Protein AF-A0A960CZI3-F1 (afdb_monomer_lite)

pLDDT: mean 84.6, std 12.85, range [42.56, 98.0]

Foldseek 3Di:
DPPLVVVLCVLVCVLVVVVVVVVCCCPVVVDDDPDDPVRVVVVVVVNVVSVVVNVVSNVVSVVVVVVVVVVVVVVVD

Secondary structure (DSSP, 8-state):
---HHHHHSHHHHHHHHHHHHHHHIIIII-------HHHHHHHHHHHHHHHHHHHHHHHHHHHHHHHHHHHHHHTT-

Sequence (77 aa):
FHAGSLRASVPAMLVLEPVVAVALGEVVLGEHLAVSKPAAVVLAIAVGAMAAATIALGRDEGAYEEELEAAAARRRG

Structure (mmCIF, N/CA/C/O backbone):
data_AF-A0A960CZI3-F1
#
_entry.id   AF-A0A960CZI3-F1
#
loop_
_atom_site.group_PDB
_atom_site.id
_atom_site.type_symbol
_atom_site.label_atom_id
_atom_site.label_alt_id
_atom_site.label_comp_id
_atom_site.label_asym_id
_atom_site.label_entity_id
_atom_site.label_seq_id
_atom_site.pdbx_PDB_ins_code
_atom_site.Cartn_x
_atom_site.Cartn_y
_atom_site.Cartn_z
_atom_site.occupancy
_atom_site.B_iso_or_equiv
_atom_site.auth_seq_id
_atom_site.auth_comp_id
_atom_site.auth_asym_id
_atom_site.auth_atom_id
_atom_site.pdbx_PDB_model_num
ATOM 1 N N . PHE A 1 1 ? 7.429 15.494 -25.383 1.00 49.28 1 PHE A N 1
ATOM 2 C CA . PHE A 1 1 ? 7.208 15.683 -23.937 1.00 49.28 1 PHE A CA 1
ATOM 3 C C . PHE A 1 1 ? 7.838 14.501 -23.217 1.00 49.28 1 PHE A C 1
ATOM 5 O O . PHE A 1 1 ? 7.221 13.457 -23.074 1.00 49.28 1 PHE A O 1
ATOM 12 N N . HIS A 1 2 ? 9.132 14.649 -22.926 1.00 42.56 2 HIS A N 1
ATOM 13 C CA . HIS A 1 2 ? 10.091 13.604 -22.545 1.00 42.56 2 HIS A CA 1
ATOM 14 C C . HIS A 1 2 ? 10.083 13.319 -21.043 1.00 42.56 2 HIS A C 1
ATOM 16 O O . HIS A 1 2 ? 11.122 13.311 -20.396 1.00 42.56 2 HIS A O 1
ATOM 22 N N . ALA A 1 3 ? 8.906 13.122 -20.472 1.00 55.09 3 ALA A N 1
ATOM 23 C CA . ALA A 1 3 ? 8.802 12.826 -19.057 1.00 55.09 3 ALA A CA 1
ATOM 24 C C . ALA A 1 3 ? 8.538 11.328 -18.861 1.00 55.09 3 ALA A C 1
ATOM 26 O O . ALA A 1 3 ? 7.547 10.968 -18.236 1.00 55.09 3 ALA A O 1
ATOM 27 N N . GLY A 1 4 ? 9.375 10.473 -19.471 1.00 55.12 4 GLY A N 1
ATOM 28 C CA . GLY A 1 4 ? 9.315 9.015 -19.268 1.00 55.12 4 GLY A CA 1
ATOM 29 C C . GLY A 1 4 ? 9.350 8.699 -17.772 1.00 55.12 4 GLY A C 1
ATOM 30 O O . GLY A 1 4 ? 8.360 8.241 -17.209 1.00 55.12 4 GLY A O 1
ATOM 31 N N . SER A 1 5 ? 10.371 9.226 -17.094 1.00 56.41 5 SER A N 1
ATOM 32 C CA . SER A 1 5 ? 10.561 9.089 -15.646 1.00 56.41 5 SER A CA 1
ATOM 33 C C . SER A 1 5 ? 9.502 9.779 -14.764 1.00 56.41 5 SER A C 1
ATOM 35 O O . SER A 1 5 ? 9.219 9.313 -13.655 1.00 56.41 5 SER A O 1
ATOM 37 N N . LEU A 1 6 ? 8.858 10.870 -15.217 1.00 52.28 6 LEU A N 1
ATOM 38 C CA . LEU A 1 6 ? 7.802 11.527 -14.420 1.00 52.28 6 LEU A CA 1
ATOM 39 C C . LEU A 1 6 ? 6.449 10.822 -14.535 1.00 52.28 6 LEU A C 1
ATOM 41 O O . LEU A 1 6 ? 5.665 10.911 -13.602 1.00 52.28 6 LEU A O 1
ATOM 45 N N . ARG A 1 7 ? 6.141 10.122 -15.635 1.00 56.47 7 ARG A N 1
ATOM 46 C CA . ARG A 1 7 ? 4.888 9.347 -15.738 1.00 56.47 7 ARG A CA 1
ATOM 47 C C . ARG A 1 7 ? 4.955 8.050 -14.930 1.00 56.47 7 ARG A C 1
ATOM 49 O O . ARG A 1 7 ? 3.930 7.600 -14.429 1.00 56.47 7 ARG A O 1
ATOM 56 N N . ALA A 1 8 ? 6.153 7.504 -14.765 1.00 60.72 8 ALA A N 1
ATOM 57 C CA . ALA A 1 8 ? 6.409 6.260 -14.052 1.00 60.72 8 ALA A CA 1
ATOM 58 C C . ALA A 1 8 ? 6.374 6.383 -12.525 1.00 60.72 8 ALA A C 1
ATOM 60 O O . ALA A 1 8 ? 6.013 5.445 -11.821 1.00 60.72 8 ALA A O 1
ATOM 61 N N . SER A 1 9 ? 6.714 7.561 -12.001 1.00 68.81 9 SER A N 1
ATOM 62 C CA . SER A 1 9 ? 6.663 7.862 -10.564 1.00 68.81 9 SER A CA 1
ATOM 63 C C . SER A 1 9 ? 5.279 8.324 -10.092 1.00 68.81 9 SER A C 1
ATOM 65 O O . SER A 1 9 ? 5.018 8.356 -8.889 1.00 68.81 9 SER A O 1
ATOM 67 N N . VAL A 1 10 ? 4.362 8.627 -11.019 1.00 80.94 10 VAL A N 1
ATOM 68 C CA . VAL A 1 10 ? 2.982 9.040 -10.710 1.00 80.94 10 VAL A CA 1
ATOM 69 C C . VAL A 1 10 ? 2.228 7.997 -9.876 1.00 80.94 10 VAL A C 1
ATOM 71 O O . VAL A 1 10 ? 1.680 8.383 -8.846 1.00 80.94 10 VAL A O 1
ATOM 74 N N . PRO A 1 11 ? 2.217 6.694 -10.221 1.00 80.56 11 PRO A N 1
ATOM 75 C CA . PRO A 1 11 ? 1.566 5.673 -9.400 1.00 80.56 11 PRO A CA 1
ATOM 76 C C . PRO A 1 11 ? 2.105 5.628 -7.967 1.00 80.56 11 PRO A C 1
ATOM 78 O O . PRO A 1 11 ? 1.329 5.554 -7.018 1.00 80.56 11 PRO A O 1
ATOM 81 N N . ALA A 1 12 ? 3.426 5.735 -7.795 1.00 83.25 12 ALA A N 1
ATOM 82 C CA . ALA A 1 12 ? 4.042 5.725 -6.473 1.00 83.25 12 ALA A CA 1
ATOM 83 C C . ALA A 1 12 ? 3.627 6.949 -5.641 1.00 83.25 12 ALA A C 1
ATOM 85 O O . ALA A 1 12 ? 3.267 6.790 -4.478 1.00 83.25 12 ALA A O 1
ATOM 86 N N . MET A 1 13 ? 3.605 8.149 -6.235 1.00 86.38 13 MET A N 1
ATOM 87 C CA . MET A 1 13 ? 3.143 9.365 -5.552 1.00 86.38 13 MET A CA 1
ATOM 88 C C . MET A 1 13 ? 1.660 9.282 -5.165 1.00 86.38 13 MET A C 1
ATOM 90 O O . MET A 1 13 ? 1.315 9.574 -4.023 1.00 86.38 13 MET A O 1
ATOM 94 N N . LEU A 1 14 ? 0.802 8.807 -6.076 1.00 87.38 14 LEU A N 1
ATOM 95 C CA . LEU A 1 14 ? -0.643 8.687 -5.846 1.00 87.38 14 LEU A CA 1
ATOM 96 C C . LEU A 1 14 ? -1.010 7.661 -4.768 1.00 87.38 14 LEU A C 1
ATOM 98 O O . LEU A 1 14 ? -2.067 7.779 -4.157 1.00 87.38 14 LEU A O 1
ATOM 102 N N . VAL A 1 15 ? -0.176 6.642 -4.552 1.00 90.75 15 VAL A N 1
ATOM 103 C CA . VAL A 1 15 ? -0.410 5.617 -3.526 1.00 90.75 15 VAL A CA 1
ATOM 104 C C . VAL A 1 15 ? 0.218 6.015 -2.196 1.00 90.75 15 VAL A C 1
ATOM 106 O O . VAL A 1 15 ? -0.411 5.856 -1.152 1.00 90.75 15 VAL A O 1
ATOM 109 N N . LEU A 1 16 ? 1.449 6.529 -2.210 1.00 90.31 16 LEU A N 1
ATOM 110 C CA . LEU A 1 16 ? 2.196 6.783 -0.983 1.00 90.31 16 LEU A CA 1
ATOM 111 C C . LEU A 1 16 ? 1.606 7.944 -0.178 1.00 90.31 16 LEU A C 1
ATOM 113 O O . LEU A 1 16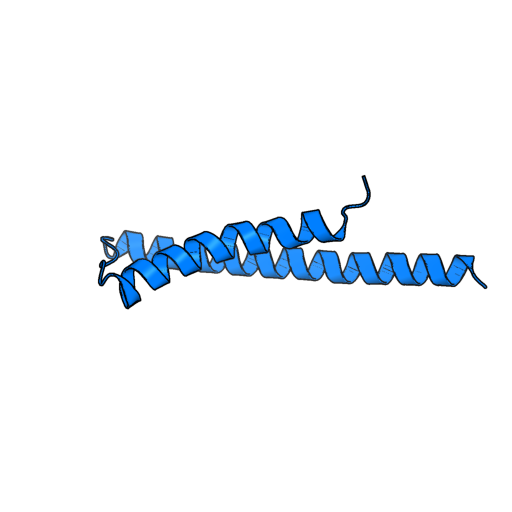 ? 1.505 7.831 1.039 1.00 90.31 16 LEU A O 1
ATOM 117 N N . GLU A 1 17 ? 1.182 9.023 -0.839 1.00 92.75 17 GLU A N 1
ATOM 118 C CA . GLU A 1 17 ? 0.592 10.190 -0.174 1.00 92.75 17 GLU A CA 1
ATOM 119 C C . GLU A 1 17 ? -0.639 9.832 0.682 1.00 92.75 17 GLU A C 1
ATOM 121 O O . GLU A 1 17 ? -0.598 10.079 1.891 1.00 92.75 17 GLU A O 1
ATOM 126 N N . PRO A 1 18 ? -1.701 9.195 0.148 1.00 91.69 18 PRO A N 1
ATOM 127 C CA . PRO A 1 18 ? -2.857 8.834 0.962 1.00 91.69 18 PRO A CA 1
ATOM 128 C C . PRO A 1 18 ? -2.532 7.765 2.012 1.00 91.69 18 PRO A C 1
ATOM 130 O O . PRO A 1 18 ? -3.068 7.826 3.116 1.00 91.69 18 PRO A O 1
ATOM 133 N N . VAL A 1 19 ? -1.642 6.809 1.717 1.00 93.50 19 VAL A N 1
ATOM 134 C CA . VAL A 1 19 ? -1.237 5.782 2.693 1.00 93.50 19 VAL A CA 1
ATOM 135 C C . VAL A 1 19 ? -0.541 6.419 3.896 1.00 93.50 19 VAL A C 1
ATOM 137 O O . VAL A 1 19 ? -0.875 6.107 5.039 1.00 93.50 19 VAL A O 1
ATOM 140 N N . VAL A 1 20 ? 0.398 7.335 3.651 1.00 93.38 20 VAL A N 1
ATOM 141 C CA . VAL A 1 20 ? 1.100 8.060 4.714 1.00 93.38 20 VAL A CA 1
ATOM 142 C C . VAL A 1 20 ? 0.141 8.989 5.453 1.00 93.38 20 VAL A C 1
ATOM 144 O O . VAL A 1 20 ? 0.171 9.012 6.678 1.00 93.38 20 VAL A O 1
ATOM 147 N N . ALA A 1 21 ? -0.743 9.703 4.750 1.00 94.44 21 ALA A N 1
ATOM 148 C CA . ALA A 1 21 ? -1.732 10.577 5.378 1.00 94.44 21 ALA A CA 1
ATOM 149 C C . ALA A 1 21 ? -2.635 9.814 6.362 1.00 94.44 21 ALA A C 1
ATOM 151 O O . ALA A 1 21 ? -2.804 10.247 7.499 1.00 94.44 21 ALA A O 1
ATOM 152 N N . VAL A 1 22 ? -3.148 8.647 5.961 1.00 93.56 22 VAL A N 1
ATOM 153 C CA . VAL A 1 22 ? -3.968 7.787 6.827 1.00 93.56 22 VAL A CA 1
ATOM 154 C C . VAL A 1 22 ? -3.165 7.264 8.022 1.00 93.56 22 VAL A C 1
ATOM 156 O O . VAL A 1 22 ? -3.643 7.320 9.153 1.00 93.56 22 VAL A O 1
ATOM 159 N N . ALA A 1 23 ? -1.931 6.798 7.800 1.00 94.00 23 ALA A N 1
ATOM 160 C CA . ALA A 1 23 ? -1.079 6.300 8.879 1.00 94.00 23 ALA A CA 1
ATOM 161 C C . ALA A 1 23 ? -0.734 7.395 9.902 1.00 94.00 23 ALA A C 1
ATOM 163 O O . ALA A 1 23 ? -0.736 7.145 11.107 1.00 94.00 23 ALA A O 1
ATOM 164 N N . LEU A 1 24 ? -0.456 8.614 9.432 1.00 95.69 24 LEU A N 1
ATOM 165 C CA . LEU A 1 24 ? -0.202 9.760 10.299 1.00 95.69 24 LEU A CA 1
ATOM 166 C C . LEU A 1 24 ? -1.474 10.220 11.024 1.00 95.69 24 LEU A C 1
ATOM 168 O O . LEU A 1 24 ? -1.374 10.590 12.188 1.00 95.69 24 LEU A O 1
ATOM 172 N N . GLY A 1 25 ?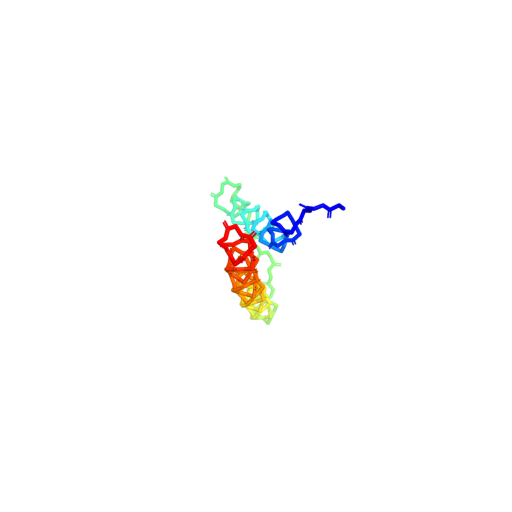 -2.654 10.147 10.402 1.00 94.44 25 GLY A N 1
ATOM 173 C CA . GLY A 1 25 ? -3.939 10.372 11.079 1.00 94.44 25 GLY A CA 1
ATOM 174 C C . GLY A 1 25 ? -4.102 9.491 12.319 1.00 94.44 25 GLY A C 1
ATOM 175 O O . GLY A 1 25 ? -4.326 9.982 13.425 1.00 94.44 25 GLY A O 1
ATOM 176 N N . GLU A 1 26 ? -3.855 8.193 12.162 1.00 94.00 26 GLU A N 1
ATOM 177 C CA . GLU A 1 26 ? -3.947 7.229 13.261 1.00 94.00 26 GLU A CA 1
ATOM 178 C C . GLU A 1 26 ? -2.856 7.434 14.322 1.00 94.00 26 GLU A C 1
ATOM 180 O O . GLU A 1 26 ? -3.151 7.494 15.513 1.00 94.00 26 GLU A O 1
ATOM 185 N N . VAL A 1 27 ? -1.589 7.568 13.916 1.00 96.12 27 VAL A N 1
ATOM 186 C CA . VAL A 1 27 ? -0.451 7.588 14.854 1.00 96.12 27 VAL A CA 1
ATOM 187 C C . VAL A 1 27 ? -0.253 8.952 15.515 1.00 96.12 27 VAL A C 1
ATOM 189 O O . VAL A 1 27 ? 0.097 9.019 16.692 1.00 96.12 27 VAL A O 1
ATOM 192 N N . VAL A 1 28 ? -0.421 10.039 14.760 1.00 96.75 28 VAL A N 1
ATOM 193 C CA . VAL A 1 28 ? -0.104 11.403 15.210 1.00 96.75 28 VAL A CA 1
ATOM 194 C C . VAL A 1 28 ? -1.339 12.109 15.753 1.00 96.75 28 VAL A C 1
ATOM 196 O O . VAL A 1 28 ? -1.246 12.742 16.803 1.00 96.75 28 VAL A O 1
ATOM 199 N N . LEU A 1 29 ? -2.484 12.007 15.066 1.00 94.06 29 LEU A N 1
ATOM 200 C CA . LEU A 1 29 ? -3.735 12.618 15.533 1.00 94.06 29 LEU A CA 1
ATOM 201 C C . LEU A 1 29 ? -4.530 11.699 16.476 1.00 94.06 29 LEU A C 1
ATOM 203 O O . LEU A 1 29 ? -5.402 12.188 17.193 1.00 94.06 29 LEU A O 1
ATOM 207 N N . GLY A 1 30 ? -4.212 10.399 16.528 1.00 90.62 30 GLY A N 1
ATOM 208 C CA . GLY A 1 30 ? -4.951 9.422 17.332 1.00 90.62 30 GLY A CA 1
ATOM 209 C C . GLY A 1 30 ? -6.307 9.051 16.727 1.00 90.62 30 GLY A C 1
ATOM 210 O O . GLY A 1 30 ? -7.193 8.584 17.445 1.00 90.62 30 GLY A O 1
ATOM 211 N N . GLU A 1 31 ? -6.507 9.305 15.431 1.00 92.38 31 GLU A 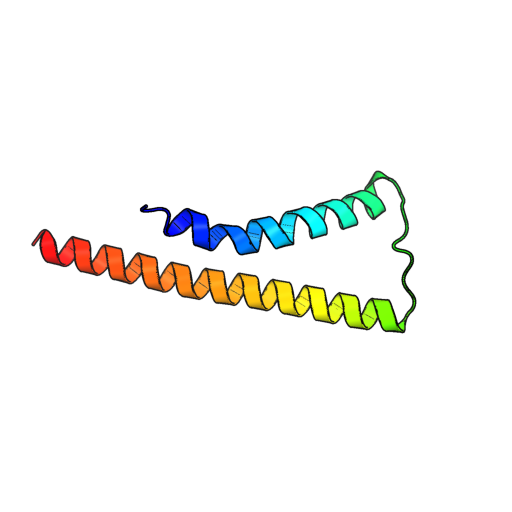N 1
ATOM 212 C CA . GLU A 1 31 ? -7.764 9.022 14.743 1.00 92.38 31 GLU A CA 1
ATOM 213 C C . GLU A 1 31 ? -7.853 7.545 14.370 1.00 92.38 31 GLU A C 1
ATOM 215 O O . GLU A 1 31 ? -7.105 7.067 13.528 1.00 92.38 31 GLU A O 1
ATOM 220 N N . HIS A 1 32 ? -8.804 6.822 14.955 1.00 90.31 32 HIS A N 1
ATOM 221 C CA . HIS A 1 32 ? -9.021 5.428 14.589 1.00 90.31 32 HIS A CA 1
ATOM 222 C C . HIS A 1 32 ? -9.732 5.294 13.244 1.00 90.31 32 HIS A C 1
ATOM 224 O O . HIS A 1 32 ? -10.814 5.856 13.038 1.00 90.31 32 HIS A O 1
ATOM 230 N N . LEU A 1 33 ? -9.179 4.462 12.361 1.00 89.25 33 LEU A N 1
ATOM 231 C CA . LEU A 1 33 ? -9.802 4.117 11.093 1.00 89.25 33 LEU A CA 1
ATOM 232 C C . LEU A 1 33 ? -11.127 3.374 11.333 1.00 89.25 33 LEU A C 1
ATOM 234 O O . LEU A 1 33 ? -11.168 2.175 11.621 1.00 89.25 33 LEU A O 1
ATOM 238 N N . ALA A 1 34 ? -12.237 4.102 11.215 1.00 92.00 34 ALA A N 1
ATOM 239 C CA . ALA A 1 34 ? -13.578 3.589 11.464 1.00 92.00 34 ALA A CA 1
ATOM 240 C C . ALA A 1 34 ? -14.046 2.680 10.315 1.00 92.00 34 ALA A C 1
ATOM 242 O O . ALA A 1 34 ? -14.763 3.097 9.406 1.00 92.00 34 ALA A O 1
ATOM 243 N N . VAL A 1 35 ? -13.638 1.412 10.362 1.00 93.62 35 VAL A N 1
ATOM 244 C CA . VAL A 1 35 ? -13.996 0.396 9.368 1.00 93.62 35 VAL A CA 1
ATOM 245 C C . VAL A 1 35 ? -14.631 -0.825 10.028 1.00 93.62 35 VAL A C 1
ATOM 247 O O . VAL A 1 35 ? -14.241 -1.265 11.109 1.00 93.62 35 VAL A O 1
ATOM 250 N N . SER A 1 36 ? -15.628 -1.412 9.368 1.00 96.00 36 SER A N 1
ATOM 251 C CA . SER A 1 36 ? -16.164 -2.711 9.783 1.00 96.00 36 SER A CA 1
ATOM 252 C C . SER A 1 36 ? -15.153 -3.825 9.483 1.00 96.00 36 SER A C 1
ATOM 254 O O . SER A 1 36 ? -14.324 -3.690 8.584 1.00 96.00 36 SER A O 1
ATOM 256 N N . LYS A 1 37 ? -15.231 -4.964 10.188 1.00 93.81 37 LYS A N 1
ATOM 257 C CA . LYS A 1 37 ? -14.320 -6.104 9.946 1.00 93.81 37 LYS A CA 1
ATOM 258 C C . LYS A 1 37 ? -14.271 -6.540 8.469 1.00 93.81 37 LYS A C 1
ATOM 260 O O . LYS A 1 37 ? -13.168 -6.725 7.964 1.00 93.81 37 LYS A O 1
ATOM 265 N N . PRO A 1 38 ? -15.403 -6.663 7.743 1.00 96.38 38 PRO A N 1
ATOM 266 C CA . PRO A 1 38 ? -15.360 -6.975 6.315 1.00 96.38 38 PRO A CA 1
ATOM 267 C C . PRO A 1 38 ? -14.696 -5.869 5.485 1.00 96.38 38 PRO A C 1
ATOM 269 O O . PRO A 1 38 ? -13.889 -6.169 4.610 1.00 96.38 38 PRO A O 1
ATOM 272 N N . ALA A 1 39 ? -14.989 -4.597 5.779 1.00 95.19 39 ALA A N 1
ATOM 273 C CA . ALA A 1 39 ? -14.381 -3.468 5.077 1.00 95.19 39 ALA A CA 1
ATOM 274 C C . ALA A 1 39 ? -12.862 -3.404 5.299 1.00 95.19 39 ALA A C 1
ATOM 276 O O . ALA A 1 39 ? -12.129 -3.124 4.357 1.00 95.19 39 ALA A O 1
ATOM 277 N N . ALA A 1 40 ? -12.380 -3.744 6.498 1.00 94.44 40 ALA A N 1
ATOM 278 C CA . ALA A 1 40 ? -10.953 -3.829 6.799 1.00 94.44 40 ALA A CA 1
ATOM 279 C C . ALA A 1 40 ? -10.241 -4.883 5.934 1.00 94.44 40 ALA A C 1
ATOM 281 O O . ALA A 1 40 ? -9.151 -4.631 5.426 1.00 94.44 40 ALA A O 1
ATOM 282 N N . VAL A 1 41 ? -10.870 -6.046 5.716 1.00 97.25 41 VAL A N 1
ATOM 283 C CA . VAL A 1 41 ? -10.322 -7.093 4.836 1.00 97.25 41 VAL A CA 1
ATOM 284 C C . VAL A 1 41 ? -10.246 -6.602 3.391 1.00 97.25 41 VAL A C 1
ATOM 286 O O . VAL A 1 41 ? -9.212 -6.756 2.745 1.00 97.25 41 VAL A O 1
ATOM 289 N N . VAL A 1 42 ? -11.312 -5.971 2.888 1.00 97.50 42 VAL A N 1
ATOM 290 C CA . VAL A 1 42 ? -11.326 -5.398 1.532 1.00 97.50 42 VAL A CA 1
ATOM 291 C C . VAL A 1 42 ? -10.263 -4.309 1.385 1.00 97.50 42 VAL A C 1
ATOM 293 O O . VAL A 1 42 ? -9.548 -4.288 0.386 1.00 97.50 42 VAL A O 1
ATOM 296 N N . LEU A 1 43 ? -10.112 -3.447 2.391 1.00 94.19 43 LEU A N 1
ATOM 297 C CA . LEU A 1 43 ? -9.098 -2.398 2.406 1.00 94.19 43 LEU A CA 1
ATOM 298 C C . LEU A 1 43 ? -7.682 -2.985 2.365 1.00 94.19 43 LEU A C 1
ATOM 300 O O . LEU A 1 43 ? -6.862 -2.525 1.577 1.00 94.19 43 LEU A O 1
ATOM 304 N N . ALA A 1 44 ? -7.402 -4.033 3.144 1.00 94.94 44 ALA A N 1
ATOM 305 C CA . ALA A 1 44 ? -6.107 -4.711 3.117 1.00 94.94 44 ALA A CA 1
ATOM 306 C C . ALA A 1 44 ? -5.799 -5.314 1.734 1.00 94.94 44 ALA A C 1
ATOM 308 O O . ALA A 1 44 ? -4.682 -5.176 1.233 1.00 94.94 44 ALA A O 1
ATOM 309 N N . ILE A 1 45 ? -6.795 -5.929 1.086 1.00 98.00 45 ILE A N 1
ATOM 310 C CA . ILE A 1 45 ? -6.663 -6.444 -0.285 1.00 98.00 45 ILE A CA 1
ATOM 311 C C . ILE A 1 45 ? -6.384 -5.300 -1.265 1.00 98.00 45 ILE A C 1
ATOM 313 O O . ILE A 1 45 ? -5.488 -5.421 -2.098 1.00 98.00 45 ILE A O 1
ATOM 317 N N . ALA A 1 46 ? -7.116 -4.189 -1.159 1.00 95.31 46 ALA A N 1
ATOM 318 C CA . ALA A 1 46 ? -6.934 -3.028 -2.024 1.00 95.31 46 ALA A CA 1
ATOM 319 C C . ALA A 1 46 ? -5.526 -2.431 -1.883 1.00 95.31 46 ALA A C 1
ATOM 321 O O . ALA A 1 46 ? -4.854 -2.222 -2.890 1.00 95.31 46 ALA A O 1
ATOM 322 N N . VAL A 1 47 ? -5.039 -2.245 -0.651 1.00 93.94 47 VAL A N 1
ATOM 323 C CA . VAL A 1 47 ? -3.665 -1.788 -0.383 1.00 93.94 47 VAL A CA 1
ATOM 324 C C . VAL A 1 47 ? -2.641 -2.757 -0.983 1.00 93.94 47 VAL A C 1
ATOM 326 O O . VAL A 1 47 ? -1.692 -2.321 -1.633 1.00 93.94 47 VAL A O 1
ATOM 329 N N . GLY A 1 48 ? -2.852 -4.069 -0.837 1.00 96.19 48 GLY A N 1
ATOM 330 C CA . GLY A 1 48 ? -1.998 -5.086 -1.453 1.00 96.19 48 GLY A CA 1
ATOM 331 C C . GLY A 1 48 ? -1.981 -5.009 -2.984 1.00 96.19 48 GLY A C 1
ATOM 332 O O . GLY A 1 48 ? -0.914 -5.066 -3.594 1.00 96.19 48 GLY A O 1
ATOM 333 N N . ALA A 1 49 ? -3.143 -4.819 -3.612 1.00 95.50 49 ALA A N 1
ATOM 334 C CA . ALA A 1 49 ? -3.260 -4.655 -5.059 1.00 95.50 49 ALA A CA 1
ATOM 335 C C . ALA A 1 49 ? -2.580 -3.366 -5.549 1.00 95.50 49 ALA A C 1
ATOM 337 O O . ALA A 1 49 ? -1.862 -3.396 -6.546 1.00 95.50 49 ALA A O 1
ATOM 338 N N . MET A 1 50 ? -2.751 -2.254 -4.826 1.00 92.81 50 MET A N 1
ATOM 339 C CA . MET A 1 50 ? -2.076 -0.986 -5.116 1.00 92.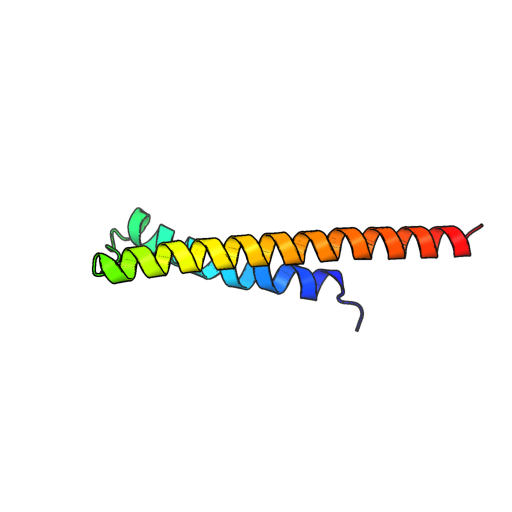81 50 MET A CA 1
ATOM 340 C C . MET A 1 50 ? -0.555 -1.137 -5.023 1.00 92.81 50 MET A C 1
ATOM 342 O O . MET A 1 50 ? 0.153 -0.700 -5.925 1.00 92.81 50 MET A O 1
ATOM 346 N N . ALA A 1 51 ? -0.043 -1.814 -3.990 1.00 92.00 51 ALA A N 1
ATOM 347 C CA . ALA A 1 51 ? 1.387 -2.089 -3.857 1.00 92.00 51 ALA A CA 1
ATOM 348 C C . ALA A 1 51 ? 1.913 -2.963 -5.007 1.00 92.00 51 ALA A C 1
ATOM 350 O O . ALA A 1 51 ? 2.939 -2.642 -5.604 1.00 92.00 51 ALA A O 1
ATOM 351 N N . ALA A 1 52 ? 1.193 -4.034 -5.359 1.00 92.88 52 ALA A N 1
ATOM 352 C CA . ALA A 1 52 ? 1.554 -4.902 -6.476 1.00 92.88 52 ALA A CA 1
ATOM 353 C C . ALA A 1 52 ? 1.581 -4.140 -7.811 1.00 92.88 52 ALA A C 1
ATOM 355 O O . ALA A 1 52 ? 2.530 -4.295 -8.578 1.00 92.88 52 ALA A O 1
ATOM 356 N N . ALA A 1 53 ? 0.588 -3.283 -8.061 1.00 89.06 53 ALA A N 1
ATOM 357 C CA . ALA A 1 53 ? 0.529 -2.444 -9.253 1.00 89.06 53 ALA A CA 1
ATOM 358 C C . ALA A 1 53 ? 1.692 -1.443 -9.301 1.00 89.06 53 ALA A C 1
ATOM 360 O O . ALA A 1 53 ? 2.361 -1.345 -10.324 1.00 89.06 53 ALA A O 1
ATOM 361 N N . THR A 1 54 ? 1.993 -0.758 -8.194 1.00 88.19 54 THR A N 1
ATOM 362 C CA . THR A 1 54 ? 3.140 0.160 -8.110 1.00 88.19 54 THR A CA 1
ATOM 363 C C . THR A 1 54 ? 4.462 -0.560 -8.381 1.00 88.19 54 THR A C 1
ATOM 365 O O . THR A 1 54 ? 5.300 -0.036 -9.109 1.00 88.19 54 THR A O 1
ATOM 368 N N . ILE A 1 55 ? 4.647 -1.775 -7.852 1.00 88.19 55 ILE A N 1
ATOM 369 C CA . ILE A 1 55 ? 5.855 -2.579 -8.098 1.00 88.19 55 ILE A CA 1
ATOM 370 C C . ILE A 1 55 ? 5.932 -3.033 -9.559 1.00 88.19 55 ILE A C 1
ATOM 372 O O . ILE A 1 55 ? 7.007 -2.970 -10.149 1.00 88.19 55 ILE A O 1
ATOM 376 N N . ALA A 1 56 ? 4.825 -3.506 -10.137 1.00 87.62 56 ALA A N 1
ATOM 377 C CA . ALA A 1 56 ? 4.785 -3.944 -11.531 1.00 87.62 56 ALA A CA 1
ATOM 378 C C . ALA A 1 56 ? 5.120 -2.785 -12.479 1.00 87.62 56 ALA A C 1
ATOM 380 O O . ALA A 1 56 ? 6.041 -2.902 -13.279 1.00 87.62 56 ALA A O 1
ATOM 381 N N . LEU A 1 57 ? 4.469 -1.634 -12.292 1.00 83.75 57 LEU A N 1
ATOM 382 C CA . LEU A 1 57 ? 4.730 -0.428 -13.079 1.00 83.75 57 LEU A CA 1
ATOM 383 C C . LEU A 1 57 ? 6.167 0.077 -12.896 1.00 83.75 57 LEU A C 1
ATOM 385 O O . LEU A 1 57 ? 6.808 0.463 -13.867 1.00 83.75 57 LEU A O 1
ATOM 389 N N . GLY A 1 58 ? 6.699 0.031 -11.670 1.00 82.00 58 GLY A N 1
ATOM 390 C CA . GLY A 1 58 ? 8.089 0.405 -11.405 1.00 82.00 58 GLY A CA 1
ATOM 391 C C . GLY A 1 58 ? 9.109 -0.521 -12.077 1.00 82.00 58 GLY A C 1
ATOM 392 O O . GLY A 1 58 ? 10.165 -0.062 -12.500 1.00 82.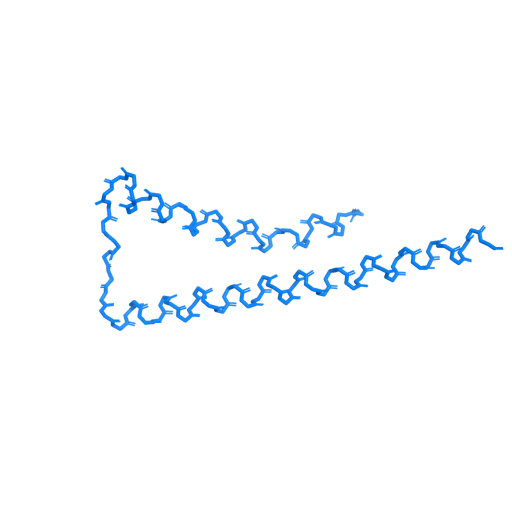00 58 GLY A O 1
ATOM 393 N N . ARG A 1 59 ? 8.802 -1.819 -12.202 1.00 82.38 59 ARG A N 1
ATOM 394 C CA . ARG A 1 59 ? 9.659 -2.789 -12.904 1.00 82.38 59 ARG A CA 1
ATOM 395 C C . ARG A 1 59 ? 9.622 -2.612 -14.416 1.00 82.38 59 ARG A C 1
ATOM 397 O O . ARG A 1 59 ? 10.679 -2.658 -15.039 1.00 82.38 59 ARG A O 1
ATOM 404 N N . ASP A 1 60 ? 8.434 -2.405 -14.975 1.00 78.38 60 ASP A N 1
ATOM 405 C CA . ASP A 1 60 ? 8.264 -2.178 -16.410 1.00 78.38 60 ASP A CA 1
ATOM 406 C C . ASP A 1 60 ? 9.012 -0.908 -16.858 1.00 78.38 60 ASP A C 1
ATOM 408 O O . ASP A 1 60 ? 9.620 -0.900 -17.927 1.00 78.38 60 ASP A O 1
ATOM 412 N N . GLU A 1 61 ? 9.059 0.132 -16.015 1.00 73.50 61 GLU A N 1
ATOM 413 C CA . GLU A 1 61 ? 9.842 1.341 -16.299 1.00 73.50 61 GLU A CA 1
ATOM 414 C C . GLU A 1 61 ? 11.357 1.086 -16.285 1.00 73.50 61 GLU A C 1
ATOM 416 O O . GLU A 1 61 ? 12.054 1.512 -17.203 1.00 73.50 61 GLU A O 1
ATOM 421 N N . GLY A 1 62 ? 11.878 0.373 -15.278 1.00 72.88 62 GLY A N 1
ATOM 422 C CA . GLY A 1 62 ? 13.317 0.091 -15.188 1.00 72.88 62 GLY A CA 1
ATOM 423 C C . GLY A 1 62 ? 13.840 -0.679 -16.404 1.00 72.88 62 GLY A C 1
ATOM 424 O O . GLY A 1 62 ? 14.915 -0.378 -16.917 1.00 72.88 62 GLY A O 1
ATOM 425 N N . ALA A 1 63 ? 13.039 -1.614 -16.922 1.00 77.94 63 ALA A N 1
ATOM 426 C CA . ALA A 1 63 ? 13.353 -2.327 -18.157 1.00 77.94 63 ALA A CA 1
ATOM 427 C C . ALA A 1 63 ? 13.353 -1.399 -19.391 1.00 77.94 63 ALA A C 1
ATOM 429 O O . ALA A 1 63 ? 14.198 -1.538 -20.274 1.00 77.94 63 ALA A O 1
ATOM 430 N N . TYR A 1 64 ? 12.433 -0.432 -19.450 1.00 76.50 64 TYR A N 1
ATOM 431 C CA . TYR A 1 64 ? 12.346 0.530 -20.551 1.00 76.50 64 TYR A CA 1
ATOM 432 C C . TYR A 1 64 ? 13.512 1.539 -20.562 1.00 76.50 64 TYR A C 1
ATOM 434 O O . TYR A 1 64 ? 14.031 1.873 -21.633 1.00 76.50 64 TYR A O 1
ATOM 442 N N . GLU A 1 65 ? 13.967 2.006 -19.393 1.00 77.38 65 GLU A N 1
ATOM 443 C CA . GLU A 1 65 ? 15.148 2.876 -19.287 1.00 77.38 65 GLU A CA 1
ATOM 444 C C . GLU A 1 65 ? 16.431 2.164 -19.763 1.00 77.38 65 GLU A C 1
ATOM 446 O O . GLU A 1 65 ? 17.183 2.739 -20.557 1.00 77.38 65 GLU A O 1
ATOM 451 N N . GLU A 1 66 ? 16.645 0.896 -19.387 1.00 79.50 66 GLU A N 1
ATOM 452 C CA . GLU A 1 66 ? 17.801 0.099 -19.837 1.00 79.50 66 GLU A CA 1
ATOM 453 C C . GLU A 1 66 ? 17.846 -0.072 -21.371 1.00 79.50 66 GLU A C 1
ATOM 455 O O . GLU A 1 66 ? 18.907 0.057 -21.995 1.00 79.50 66 GLU A O 1
ATOM 460 N N . GLU A 1 67 ? 16.699 -0.315 -22.017 1.00 81.56 67 GLU A N 1
ATOM 461 C CA . GLU A 1 67 ? 16.617 -0.430 -23.480 1.00 81.56 67 GLU A CA 1
ATOM 462 C C . GLU A 1 67 ? 16.980 0.881 -24.193 1.00 81.56 67 GLU A C 1
ATOM 464 O O . GLU A 1 67 ? 17.680 0.874 -25.220 1.00 81.56 67 GLU A O 1
ATOM 469 N N . LEU A 1 68 ? 16.531 2.017 -23.652 1.00 81.25 68 LEU A N 1
ATOM 470 C CA . LEU A 1 68 ? 16.844 3.342 -24.184 1.00 81.25 68 LEU A CA 1
ATOM 471 C C . LEU A 1 68 ? 18.340 3.658 -24.077 1.00 81.25 68 LEU A C 1
ATOM 473 O O . LEU A 1 68 ? 18.926 4.166 -25.042 1.00 81.25 68 LEU A O 1
ATOM 477 N N . GLU A 1 69 ? 18.971 3.332 -22.949 1.00 81.75 69 GLU A N 1
ATOM 478 C CA . GLU A 1 69 ? 20.414 3.493 -22.760 1.00 81.75 69 GLU A CA 1
ATOM 479 C C . GLU A 1 69 ? 21.215 2.617 -23.733 1.00 81.75 69 GLU A C 1
ATOM 481 O O . GLU A 1 69 ? 22.129 3.110 -24.406 1.00 81.75 69 GLU A O 1
ATOM 486 N N . ALA A 1 70 ? 20.820 1.353 -23.909 1.00 83.12 70 ALA A N 1
ATOM 487 C CA . ALA A 1 70 ? 21.450 0.440 -24.861 1.00 83.12 70 ALA A CA 1
ATOM 488 C C . ALA A 1 70 ? 21.320 0.930 -26.318 1.00 83.12 70 ALA A C 1
ATOM 490 O O . ALA A 1 70 ? 22.264 0.839 -27.112 1.00 83.12 70 ALA A O 1
ATOM 491 N N . ALA A 1 71 ? 20.165 1.490 -26.694 1.00 83.56 71 ALA A N 1
ATOM 492 C CA . ALA A 1 71 ? 19.954 2.087 -28.012 1.00 83.56 71 ALA A CA 1
ATOM 493 C C . ALA A 1 71 ? 20.772 3.378 -28.215 1.00 83.56 71 ALA A C 1
ATOM 495 O O . ALA A 1 71 ? 21.268 3.631 -29.317 1.00 83.56 71 ALA A O 1
ATOM 496 N N . ALA A 1 72 ? 20.939 4.191 -27.168 1.00 84.56 72 ALA A N 1
ATOM 497 C CA . ALA A 1 72 ? 21.779 5.384 -27.207 1.00 84.56 72 ALA A CA 1
ATOM 498 C C . ALA A 1 72 ? 23.270 5.035 -27.331 1.00 84.56 72 ALA A C 1
ATOM 500 O O . ALA A 1 72 ? 23.970 5.674 -28.117 1.00 84.56 72 ALA A O 1
ATOM 501 N N . ALA A 1 73 ? 23.739 4.000 -26.627 1.00 84.25 73 ALA A N 1
ATOM 502 C CA . ALA A 1 73 ? 25.107 3.498 -26.728 1.00 84.25 73 ALA A CA 1
ATOM 503 C C . ALA A 1 73 ? 25.429 2.993 -28.144 1.00 84.25 73 ALA A C 1
ATOM 505 O O . ALA A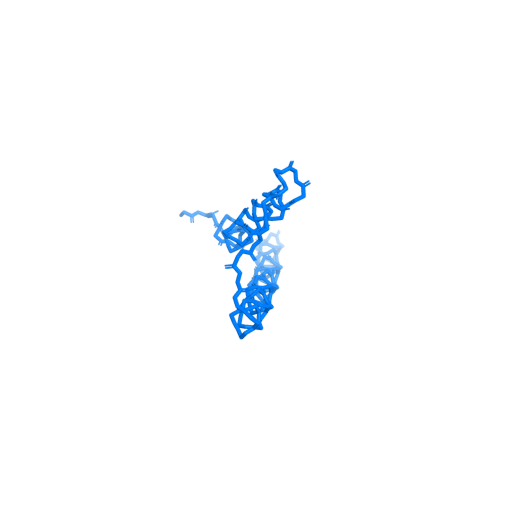 1 73 ? 26.458 3.362 -28.706 1.00 84.25 73 ALA A O 1
ATOM 506 N N . ARG A 1 74 ? 24.505 2.250 -28.773 1.00 85.94 74 ARG A N 1
ATOM 507 C CA . ARG A 1 74 ? 24.655 1.771 -30.161 1.00 85.94 74 ARG A CA 1
ATOM 508 C C . ARG A 1 74 ? 24.723 2.873 -31.215 1.00 85.94 74 ARG A C 1
ATOM 510 O O . ARG A 1 74 ? 25.282 2.641 -32.273 1.00 85.94 74 ARG A O 1
ATOM 517 N N . ARG A 1 75 ? 24.148 4.051 -30.955 1.00 81.25 75 ARG A N 1
ATOM 518 C CA . ARG A 1 75 ? 24.240 5.206 -31.868 1.00 81.25 75 ARG A CA 1
ATOM 519 C C . ARG A 1 75 ? 25.530 6.012 -31.718 1.00 81.25 75 ARG A C 1
ATOM 521 O O . ARG A 1 75 ? 25.775 6.887 -32.542 1.00 81.25 75 ARG A O 1
ATOM 528 N N . ARG A 1 76 ? 26.294 5.793 -30.644 1.00 78.94 76 ARG A N 1
ATOM 529 C CA . ARG A 1 76 ? 27.539 6.522 -30.351 1.00 78.94 76 ARG A CA 1
ATOM 530 C C . ARG A 1 76 ? 28.805 5.763 -30.761 1.00 78.94 76 ARG A C 1
ATOM 532 O O . ARG A 1 76 ? 29.865 6.382 -30.755 1.00 78.94 76 ARG A O 1
ATOM 539 N N . GLY A 1 77 ? 28.702 4.467 -31.054 1.00 65.81 77 GLY A N 1
ATOM 540 C CA . GLY A 1 77 ? 29.779 3.640 -31.615 1.00 65.81 77 GLY A CA 1
ATOM 541 C C . GLY A 1 77 ? 29.623 3.479 -33.116 1.00 65.81 77 GLY A C 1
ATOM 542 O O . GLY A 1 77 ? 30.668 3.311 -33.775 1.00 65.81 77 GLY A O 1
#

Radius of gyration: 18.46 Å; chains: 1; bounding box: 46×23×49 Å